Protein AF-A0A6V7MBU1-F1 (afdb_monomer_lite)

Foldseek 3Di:
DDDPNDDDPQWDWDWDQDPVVRDIDIDTDHPPDDPVNVVVVVVVVD

InterPro domains:
  IPR037843 Kindlin/fermitin [PTHR16160] (3-46)
  IPR040790 Kindlin-2, N-terminal [PF18124] (9-46)

Secondary structure (DSSP, 8-state):
-EETTEE--S-EEEEEEETTTTEEEEEEE-TTS-HHHHHHHHHHT-

pLDDT: mean 93.51, std 6.82, range [69.5, 98.31]

Sequence (46 aa):
MFSDGHEVDGSWVLRVYVTDLQVERSLRVKGDLHIGGVMLRLVEDL

Structure (mmCIF, N/CA/C/O backbone):
data_AF-A0A6V7MBU1-F1
#
_entry.id   AF-A0A6V7MBU1-F1
#
loop_
_atom_site.group_PDB
_atom_site.id
_atom_site.type_symbol
_atom_site.label_atom_id
_atom_site.label_alt_id
_atom_site.label_comp_id
_atom_site.label_asym_id
_atom_site.label_entity_id
_atom_site.label_seq_id
_atom_site.pdbx_PDB_ins_code
_atom_site.Cartn_x
_atom_site.Cartn_y
_atom_site.Cartn_z
_atom_site.occupancy
_atom_site.B_iso_or_equiv
_atom_site.auth_seq_id
_atom_site.auth_comp_id
_atom_site.auth_asym_id
_atom_site.auth_atom_id
_atom_site.pdbx_PDB_model_num
ATOM 1 N N . MET A 1 1 ? 13.700 2.738 -17.160 1.00 69.50 1 MET A N 1
ATOM 2 C CA . MET A 1 1 ? 13.659 4.114 -17.725 1.00 69.50 1 MET A CA 1
ATOM 3 C C . MET A 1 1 ? 14.834 4.884 -17.138 1.00 69.50 1 MET A C 1
ATOM 5 O O . MET A 1 1 ? 15.298 4.467 -16.092 1.00 69.50 1 MET A O 1
ATOM 9 N N . PHE A 1 2 ? 15.338 5.948 -17.763 1.00 78.94 2 PHE A N 1
ATOM 10 C CA . PHE A 1 2 ? 16.378 6.794 -17.156 1.00 78.94 2 PHE A CA 1
ATOM 11 C C . PHE A 1 2 ? 15.784 8.162 -16.806 1.00 78.94 2 PHE A C 1
ATOM 13 O O . PHE A 1 2 ? 15.107 8.762 -17.640 1.00 78.94 2 PHE A O 1
ATOM 20 N N . SER A 1 3 ? 16.018 8.644 -15.586 1.00 79.50 3 SER A N 1
ATOM 21 C CA . SER A 1 3 ? 15.635 9.988 -15.133 1.00 79.50 3 SER A CA 1
ATOM 22 C C . SER A 1 3 ? 16.806 10.592 -14.367 1.00 79.50 3 SER A C 1
ATOM 24 O O . SER A 1 3 ? 17.401 9.912 -13.536 1.00 79.50 3 SER A O 1
ATOM 26 N N . ASP A 1 4 ? 17.190 11.825 -14.706 1.00 82.94 4 ASP A N 1
ATOM 27 C CA . ASP A 1 4 ? 18.355 12.525 -14.139 1.00 82.94 4 ASP A CA 1
ATOM 28 C C . ASP A 1 4 ? 19.632 11.663 -14.070 1.00 82.94 4 ASP A C 1
ATOM 30 O O . ASP A 1 4 ? 20.350 11.640 -13.071 1.00 82.94 4 ASP A O 1
ATOM 34 N N . GLY A 1 5 ? 19.898 10.894 -15.132 1.00 84.38 5 GLY A N 1
ATOM 35 C CA . GLY A 1 5 ? 21.084 10.035 -15.239 1.00 84.38 5 GLY A CA 1
ATOM 36 C C . GLY A 1 5 ? 21.051 8.751 -14.401 1.00 84.38 5 GLY A C 1
ATOM 37 O O . GLY A 1 5 ? 22.020 7.997 -14.434 1.00 84.38 5 GLY A O 1
ATOM 38 N N . HIS A 1 6 ? 19.952 8.465 -13.699 1.00 80.44 6 HIS A N 1
ATOM 39 C CA . HIS A 1 6 ? 19.781 7.259 -12.889 1.00 80.44 6 HIS A CA 1
ATOM 40 C C . HIS A 1 6 ? 18.793 6.288 -13.536 1.00 80.44 6 HIS A C 1
ATOM 42 O O . HIS A 1 6 ? 17.789 6.695 -14.129 1.00 80.44 6 HIS A O 1
ATOM 48 N N . GLU A 1 7 ? 19.069 4.989 -13.411 1.00 83.06 7 GLU A N 1
ATOM 49 C CA . GLU A 1 7 ? 18.126 3.952 -13.818 1.00 83.06 7 GLU A CA 1
ATOM 50 C C . GLU A 1 7 ? 16.941 3.927 -12.847 1.00 83.06 7 GLU A C 1
ATOM 52 O O . GLU A 1 7 ? 17.085 3.704 -11.645 1.00 83.06 7 GLU A O 1
ATOM 57 N N . VAL A 1 8 ? 15.751 4.166 -13.387 1.00 86.88 8 VAL A N 1
ATOM 58 C CA . VAL A 1 8 ? 14.480 4.078 -12.678 1.00 86.88 8 VAL A CA 1
ATOM 59 C C . VAL A 1 8 ? 13.814 2.760 -13.039 1.00 86.88 8 VAL A C 1
ATOM 61 O O . VAL A 1 8 ? 13.536 2.474 -14.213 1.00 86.88 8 VAL A O 1
ATOM 64 N N . ASP A 1 9 ? 13.509 1.979 -12.008 1.00 89.81 9 ASP A N 1
ATOM 65 C CA . ASP A 1 9 ? 12.940 0.635 -12.111 1.00 89.81 9 ASP A CA 1
ATOM 66 C C . ASP A 1 9 ? 11.419 0.619 -12.370 1.00 89.81 9 ASP A C 1
ATOM 68 O O . ASP A 1 9 ? 10.807 -0.453 -12.387 1.00 89.81 9 ASP A O 1
ATOM 72 N N . GLY A 1 10 ? 10.818 1.801 -12.560 1.00 89.88 10 GLY A N 1
ATOM 73 C CA . GLY A 1 10 ? 9.399 2.000 -12.866 1.00 89.88 10 GLY A CA 1
ATOM 74 C C . GLY A 1 10 ? 8.457 1.811 -11.675 1.00 89.88 10 GLY A C 1
ATOM 75 O O . GLY A 1 10 ? 7.243 1.749 -11.864 1.00 89.88 10 GLY A O 1
ATOM 76 N N . SER A 1 11 ? 8.993 1.691 -10.460 1.00 94.81 11 SER A N 1
ATOM 77 C CA . SER A 1 11 ? 8.177 1.571 -9.254 1.00 94.81 11 SER A CA 1
ATOM 78 C C . SER A 1 11 ? 7.740 2.932 -8.702 1.00 94.81 11 SER A C 1
ATOM 80 O O . SER A 1 11 ? 8.407 3.947 -8.895 1.00 94.81 11 SER A O 1
ATOM 82 N N . TRP A 1 12 ? 6.614 2.950 -7.992 1.00 96.19 12 TRP A N 1
ATOM 83 C CA . TRP A 1 12 ? 6.038 4.139 -7.363 1.00 96.19 12 TRP A CA 1
ATOM 84 C C . TRP A 1 12 ? 5.426 3.797 -5.999 1.00 96.19 12 TRP A C 1
ATOM 86 O O . TRP A 1 12 ? 5.233 2.626 -5.670 1.00 96.19 12 TRP A O 1
ATOM 96 N N . VAL A 1 13 ? 5.163 4.817 -5.177 1.00 97.50 13 VAL A N 1
ATOM 97 C CA . VAL A 1 13 ? 4.560 4.645 -3.845 1.00 97.50 13 VAL A CA 1
ATOM 98 C C . VAL A 1 13 ? 3.043 4.757 -3.949 1.00 97.50 13 VAL A C 1
ATOM 100 O O . VAL A 1 13 ? 2.511 5.842 -4.180 1.00 97.50 13 VAL A O 1
ATOM 103 N N . LEU A 1 14 ? 2.354 3.640 -3.741 1.00 97.94 14 LEU A N 1
ATOM 104 C CA . LEU A 1 14 ? 0.906 3.573 -3.602 1.00 97.94 14 LEU A CA 1
ATOM 105 C C . LEU A 1 14 ? 0.518 3.842 -2.146 1.00 97.94 14 LEU A C 1
ATOM 107 O O . LEU A 1 14 ? 0.910 3.097 -1.248 1.00 97.94 14 LEU A O 1
ATOM 111 N N . ARG A 1 15 ? -0.278 4.891 -1.925 1.00 98.12 15 ARG A N 1
ATOM 112 C CA . ARG A 1 15 ? -0.878 5.198 -0.623 1.00 98.12 15 ARG A CA 1
ATOM 113 C C . ARG A 1 15 ? -2.252 4.548 -0.519 1.00 98.12 15 ARG A C 1
ATOM 115 O O . ARG A 1 15 ? -3.095 4.755 -1.390 1.00 98.12 15 ARG A O 1
ATOM 122 N N . VAL A 1 16 ? -2.470 3.778 0.540 1.00 97.94 16 VAL A N 1
ATOM 123 C CA . VAL A 1 16 ? -3.714 3.054 0.811 1.00 97.94 16 VAL A CA 1
ATOM 124 C C . VAL A 1 16 ? -4.251 3.501 2.162 1.00 97.94 16 VAL A C 1
ATOM 126 O O . VAL A 1 16 ? -3.578 3.343 3.177 1.00 97.94 16 VAL A O 1
ATOM 129 N N . TYR A 1 17 ? -5.467 4.041 2.183 1.00 98.25 17 TYR A N 1
ATOM 130 C CA . TYR A 1 17 ? -6.183 4.312 3.424 1.00 98.25 17 TYR A CA 1
ATOM 131 C C . TYR A 1 17 ? -7.084 3.123 3.759 1.00 98.25 17 TYR A C 1
ATOM 133 O O . TYR A 1 17 ? -8.035 2.835 3.032 1.00 98.25 17 TYR A O 1
ATOM 141 N N . VAL A 1 18 ? -6.764 2.419 4.844 1.00 97.81 18 VAL A N 1
ATOM 142 C CA . VAL A 1 18 ? -7.552 1.288 5.339 1.00 97.81 18 VAL A CA 1
ATOM 143 C C . VAL A 1 18 ? -8.635 1.842 6.254 1.00 97.81 18 VAL A C 1
ATOM 145 O O . VAL A 1 18 ? -8.376 2.158 7.414 1.00 97.81 18 VAL A O 1
ATOM 148 N N . THR A 1 19 ? -9.849 1.982 5.722 1.00 98.12 19 THR A N 1
ATOM 149 C CA . THR A 1 19 ? -10.975 2.644 6.403 1.00 98.12 19 THR A CA 1
ATOM 150 C C . THR A 1 19 ? -11.343 1.988 7.725 1.00 98.12 19 THR A C 1
ATOM 152 O O . THR A 1 19 ? -11.584 2.692 8.701 1.00 98.12 19 THR A O 1
ATOM 155 N N . ASP A 1 20 ? -11.318 0.658 7.780 1.00 96.88 20 ASP A N 1
ATOM 156 C CA . ASP A 1 20 ? -11.765 -0.108 8.950 1.00 96.88 20 ASP A CA 1
ATOM 157 C C . ASP A 1 20 ? -10.808 0.031 10.143 1.00 96.88 20 ASP A C 1
ATOM 159 O O . ASP A 1 20 ? -11.209 -0.143 11.291 1.00 96.88 20 ASP A O 1
ATOM 163 N N . LEU A 1 21 ? -9.546 0.381 9.873 1.00 96.88 21 LEU A N 1
ATOM 164 C CA . LEU A 1 21 ? -8.512 0.630 10.882 1.00 96.88 21 LEU A CA 1
ATOM 165 C C . LEU A 1 21 ? -8.182 2.120 11.037 1.00 96.88 21 LEU A C 1
ATOM 167 O O . LEU A 1 21 ? -7.422 2.486 11.927 1.00 96.88 21 LEU A O 1
ATOM 171 N N . GLN A 1 22 ? -8.721 2.973 10.163 1.00 97.44 22 GLN A N 1
ATOM 172 C CA . GLN A 1 22 ? -8.402 4.398 10.060 1.00 97.44 22 GLN A CA 1
ATOM 173 C C . GLN A 1 22 ? -6.893 4.694 9.942 1.00 97.44 22 GLN A C 1
ATOM 175 O O . GLN A 1 22 ? -6.413 5.712 10.438 1.00 97.44 22 GLN A O 1
ATOM 180 N N . VAL A 1 23 ? -6.143 3.824 9.257 1.00 96.69 23 VAL A N 1
ATOM 181 C CA . VAL A 1 23 ? -4.681 3.920 9.092 1.00 96.69 23 VAL A CA 1
ATOM 182 C C . VAL A 1 23 ? -4.305 4.115 7.622 1.00 96.69 23 VAL A C 1
ATOM 184 O O . VAL A 1 23 ? -4.905 3.517 6.729 1.00 96.69 23 VAL A O 1
ATOM 187 N N . GLU A 1 24 ? -3.277 4.926 7.367 1.00 97.81 24 GLU A N 1
ATOM 188 C CA . GLU A 1 24 ? -2.650 5.080 6.049 1.00 97.81 24 GLU A CA 1
ATOM 189 C C . GLU A 1 24 ? -1.407 4.185 5.931 1.00 97.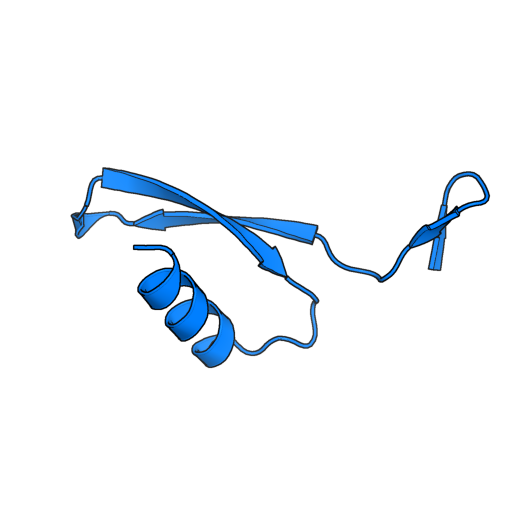81 24 GLU A C 1
ATOM 191 O O . GLU A 1 24 ? -0.560 4.162 6.824 1.00 97.81 24 GLU A O 1
ATOM 196 N N . ARG A 1 25 ? -1.284 3.464 4.812 1.00 96.94 25 ARG A N 1
ATOM 197 C CA . ARG A 1 25 ? -0.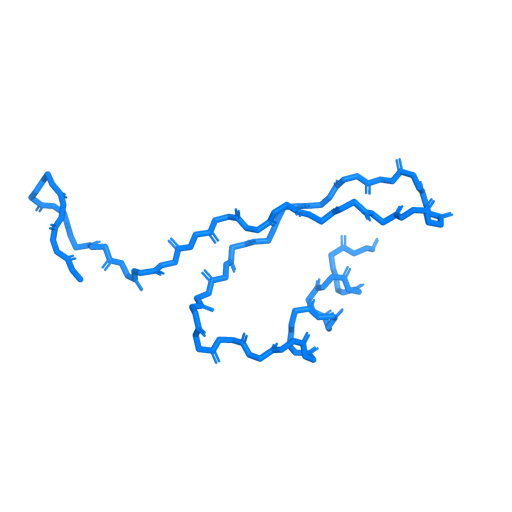136 2.619 4.459 1.00 96.94 25 ARG A CA 1
ATOM 198 C C . ARG A 1 25 ? 0.472 3.064 3.138 1.00 96.94 25 ARG A C 1
ATOM 200 O O . ARG A 1 25 ? -0.232 3.528 2.245 1.00 96.94 25 ARG A O 1
ATOM 207 N N . SER A 1 26 ? 1.788 2.922 3.011 1.00 97.81 26 SER A N 1
ATOM 208 C CA . SER A 1 26 ? 2.533 3.275 1.800 1.00 97.81 26 SER A CA 1
ATOM 209 C C . SER A 1 26 ? 3.295 2.060 1.289 1.00 97.81 26 SER A C 1
ATOM 211 O O . SER A 1 26 ? 4.233 1.602 1.932 1.00 97.81 26 SER A O 1
ATOM 213 N N . LEU A 1 27 ? 2.915 1.556 0.116 1.00 97.44 27 LEU A N 1
ATOM 214 C CA . LEU A 1 27 ? 3.526 0.385 -0.507 1.00 97.44 27 LEU A CA 1
ATOM 215 C C . LEU A 1 27 ? 4.266 0.792 -1.779 1.00 97.44 27 LEU A C 1
ATOM 217 O O . LEU A 1 27 ? 3.700 1.444 -2.655 1.00 97.44 27 LEU A O 1
ATOM 221 N N . ARG A 1 28 ? 5.526 0.372 -1.925 1.00 96.94 28 ARG A N 1
ATOM 222 C CA . ARG A 1 28 ? 6.244 0.517 -3.197 1.00 96.94 28 ARG A CA 1
ATOM 223 C C . ARG A 1 28 ? 5.810 -0.594 -4.153 1.00 96.94 28 ARG A C 1
ATOM 225 O O . ARG A 1 28 ? 5.999 -1.779 -3.873 1.00 96.94 28 ARG A O 1
ATOM 232 N N . VAL A 1 29 ? 5.221 -0.209 -5.280 1.00 97.12 29 VAL A N 1
ATOM 233 C CA . VAL A 1 29 ? 4.628 -1.119 -6.269 1.00 97.12 29 VAL A CA 1
ATOM 234 C C . VAL A 1 29 ? 5.169 -0.838 -7.666 1.00 97.12 29 VAL A C 1
ATOM 236 O O . VAL A 1 29 ? 5.699 0.237 -7.935 1.00 97.12 29 VAL A O 1
ATOM 239 N N . LYS A 1 30 ? 5.027 -1.810 -8.565 1.00 95.81 30 LYS A N 1
ATOM 240 C CA . LYS A 1 30 ? 5.221 -1.646 -10.011 1.00 95.81 30 LYS A CA 1
ATOM 241 C C . LYS A 1 30 ? 3.883 -1.863 -10.714 1.00 95.81 30 LYS A C 1
ATOM 243 O O . LYS A 1 30 ? 2.995 -2.498 -10.152 1.00 95.81 30 LYS A O 1
ATOM 248 N N . GLY A 1 31 ? 3.725 -1.317 -11.920 1.00 93.06 31 GLY A N 1
ATOM 249 C CA . GLY A 1 31 ? 2.458 -1.382 -12.665 1.00 93.06 31 GLY A CA 1
ATOM 250 C C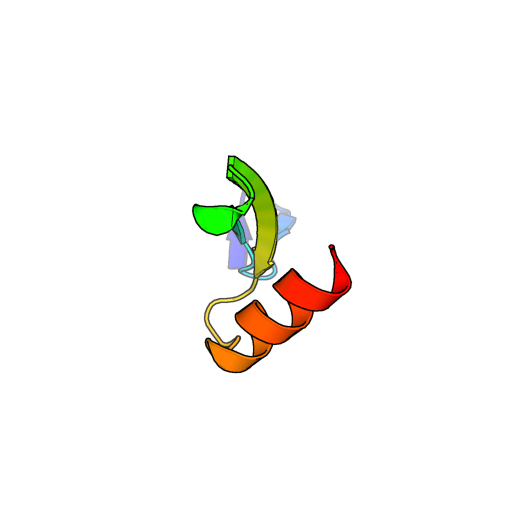 . GLY A 1 31 ? 2.025 -2.793 -13.089 1.00 93.06 31 GLY A C 1
ATOM 251 O O . GLY A 1 31 ? 0.869 -2.992 -13.437 1.00 93.06 31 GLY A O 1
ATOM 252 N N . ASP A 1 32 ? 2.933 -3.767 -13.045 1.00 95.38 32 ASP A N 1
ATOM 253 C CA . ASP A 1 32 ? 2.696 -5.188 -13.316 1.00 95.38 32 ASP A CA 1
ATOM 254 C C . ASP A 1 32 ? 2.259 -5.988 -12.071 1.00 95.38 32 ASP A C 1
ATOM 256 O O . ASP A 1 32 ? 1.818 -7.134 -12.193 1.00 95.38 32 ASP A O 1
ATOM 260 N N . LEU A 1 33 ? 2.333 -5.401 -10.869 1.00 96.94 33 LEU A N 1
ATOM 261 C CA . LEU A 1 33 ? 1.826 -6.026 -9.651 1.00 96.94 33 LEU A CA 1
ATOM 262 C C . LEU A 1 33 ? 0.292 -6.018 -9.665 1.00 96.94 33 LEU A C 1
ATOM 264 O O . LEU A 1 33 ? -0.349 -4.973 -9.575 1.00 96.94 33 LEU A O 1
ATOM 268 N N . HIS A 1 34 ? -0.303 -7.206 -9.735 1.00 97.62 34 HIS A N 1
ATOM 269 C CA . HIS A 1 34 ? -1.752 -7.366 -9.682 1.00 97.62 34 HIS A CA 1
ATOM 270 C C . HIS A 1 34 ? -2.322 -7.023 -8.296 1.00 97.62 34 HIS A C 1
ATOM 272 O O . HIS A 1 34 ? -1.644 -7.112 -7.271 1.00 97.62 34 HIS A O 1
ATOM 278 N N . ILE A 1 35 ? -3.617 -6.701 -8.261 1.00 97.94 35 ILE A N 1
ATOM 279 C CA . ILE A 1 35 ? -4.313 -6.222 -7.055 1.00 97.94 35 ILE A CA 1
ATOM 280 C C . ILE A 1 35 ? -4.238 -7.216 -5.889 1.00 97.94 35 ILE A C 1
ATOM 282 O O . ILE A 1 35 ? -3.984 -6.808 -4.761 1.00 97.94 35 ILE A O 1
ATOM 286 N N . GLY A 1 36 ? -4.375 -8.520 -6.149 1.00 98.31 36 GLY A N 1
ATOM 287 C CA . GLY A 1 36 ? -4.223 -9.553 -5.114 1.00 98.31 36 GLY A CA 1
ATOM 288 C C . GLY A 1 36 ? -2.859 -9.509 -4.409 1.00 98.31 36 GLY A C 1
ATOM 289 O O . GLY A 1 36 ? -2.795 -9.607 -3.188 1.00 98.31 36 GLY A O 1
ATOM 290 N N . GLY A 1 37 ? -1.776 -9.260 -5.148 1.00 98.00 37 GLY A N 1
ATOM 291 C CA . GLY A 1 37 ? -0.440 -9.080 -4.580 1.00 98.00 37 GLY A CA 1
ATOM 292 C C . GLY A 1 37 ? -0.315 -7.813 -3.730 1.00 98.00 37 GLY A C 1
ATOM 293 O O . GLY A 1 37 ? 0.383 -7.827 -2.720 1.00 98.00 37 GLY A O 1
ATOM 294 N N . VAL A 1 38 ? -1.019 -6.734 -4.090 1.00 98.00 38 VAL A N 1
ATOM 295 C CA . VAL A 1 38 ? -1.113 -5.529 -3.247 1.00 98.00 38 VAL A CA 1
ATOM 296 C C . VAL A 1 38 ? -1.836 -5.847 -1.937 1.00 98.00 38 VAL A C 1
ATOM 298 O O . VAL A 1 38 ? -1.354 -5.459 -0.878 1.00 98.00 38 VAL A O 1
ATOM 301 N N . MET A 1 39 ? -2.949 -6.586 -1.993 1.00 98.12 39 MET A N 1
ATOM 302 C CA . MET A 1 39 ? -3.712 -6.978 -0.802 1.00 98.12 39 MET A CA 1
ATOM 303 C C . MET A 1 39 ? -2.894 -7.858 0.147 1.00 98.12 39 MET A C 1
ATOM 305 O O . MET A 1 39 ? -2.913 -7.620 1.348 1.00 98.12 39 MET A O 1
ATOM 309 N N . LEU A 1 40 ? -2.143 -8.834 -0.378 1.00 98.25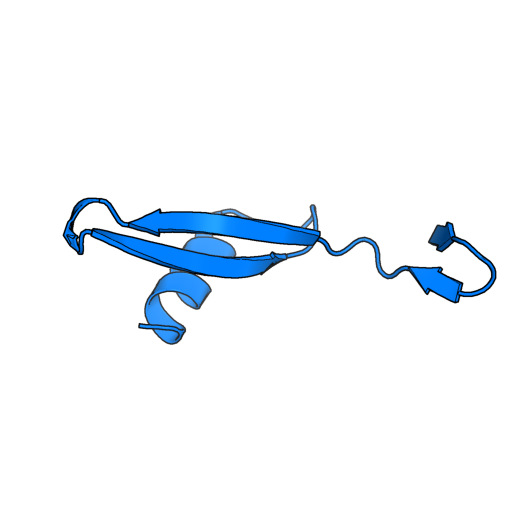 40 LEU A N 1
ATOM 310 C CA . LEU A 1 40 ? -1.268 -9.682 0.4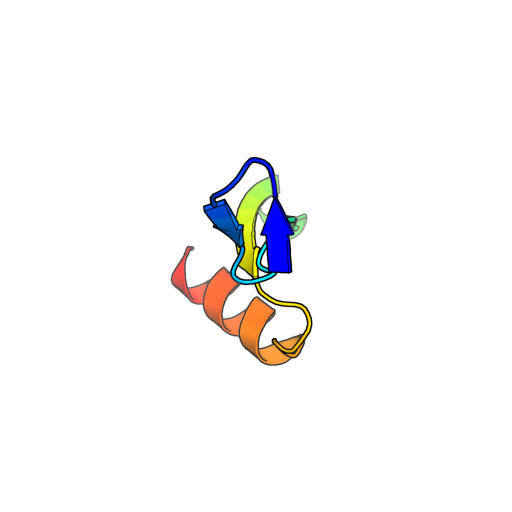40 1.00 98.2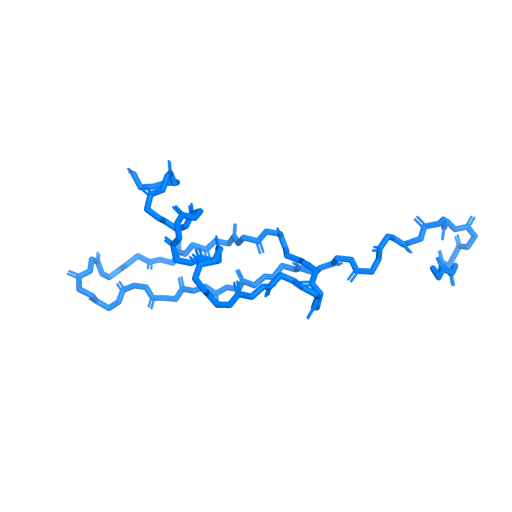5 40 LEU A CA 1
ATOM 311 C C . LEU A 1 40 ? -0.203 -8.857 1.165 1.00 98.25 40 LEU A C 1
ATOM 313 O O . LEU A 1 40 ? -0.081 -8.955 2.380 1.00 98.25 40 LEU A O 1
ATOM 317 N N . ARG A 1 41 ? 0.495 -7.972 0.445 1.00 97.50 41 ARG A N 1
ATOM 318 C CA . ARG A 1 41 ? 1.504 -7.084 1.047 1.00 97.50 41 ARG A CA 1
ATOM 319 C C . ARG A 1 41 ? 0.912 -6.132 2.081 1.00 97.50 41 ARG A C 1
ATOM 321 O O . ARG A 1 41 ? 1.567 -5.824 3.066 1.00 97.50 41 ARG A O 1
ATOM 328 N N . LEU A 1 42 ? -0.313 -5.654 1.854 1.00 97.06 42 LEU A N 1
ATOM 329 C CA . LEU A 1 42 ? -1.013 -4.804 2.814 1.00 97.06 42 LEU A CA 1
ATOM 330 C C . LEU A 1 42 ? -1.306 -5.554 4.118 1.00 97.06 42 LEU A C 1
ATOM 332 O O . LEU A 1 42 ? -1.216 -4.955 5.179 1.00 97.06 42 LEU A O 1
ATOM 336 N N . VAL A 1 43 ? -1.640 -6.845 4.036 1.00 96.62 43 VAL A N 1
ATOM 337 C CA . VAL A 1 43 ? -1.847 -7.703 5.212 1.00 96.62 43 VAL A CA 1
ATOM 338 C C . VAL A 1 43 ? -0.524 -8.047 5.904 1.00 96.62 43 VAL A C 1
ATOM 340 O O . VAL A 1 43 ? -0.502 -8.113 7.122 1.00 96.62 43 VAL A O 1
ATOM 343 N N . GLU A 1 44 ? 0.571 -8.240 5.165 1.00 95.75 44 GLU A N 1
ATOM 344 C CA . GLU A 1 44 ? 1.904 -8.519 5.734 1.00 95.75 44 GLU A CA 1
ATOM 345 C C . GLU A 1 44 ? 2.532 -7.315 6.464 1.00 95.75 44 GLU A C 1
ATOM 347 O O . GLU A 1 44 ? 3.332 -7.506 7.376 1.00 95.75 44 GLU A O 1
ATOM 352 N N . ASP A 1 45 ? 2.204 -6.085 6.051 1.00 89.94 45 ASP A N 1
ATOM 353 C CA . ASP A 1 45 ? 2.678 -4.832 6.671 1.00 89.94 45 ASP A CA 1
ATOM 354 C C . ASP A 1 45 ? 1.864 -4.411 7.917 1.00 89.94 45 ASP A C 1
ATOM 356 O O . ASP A 1 45 ? 2.220 -3.451 8.616 1.00 89.94 45 ASP A O 1
ATOM 360 N N . LEU A 1 46 ? 0.744 -5.096 8.179 1.00 83.19 46 LEU A N 1
ATOM 361 C CA . LEU A 1 46 ? -0.123 -4.891 9.345 1.00 83.19 46 LEU A CA 1
ATOM 362 C C . LEU A 1 46 ? 0.338 -5.730 10.540 1.00 83.19 46 LEU A C 1
ATOM 364 O O . LEU A 1 46 ? 0.407 -5.125 11.635 1.00 83.19 46 LEU A O 1
#

Organism: NCBI:txid1563983

Radius of gyration: 13.09 Å; chains: 1; bounding box: 33×22×29 Å